Protein AF-A0A848Z0E7-F1 (afdb_monomer_lite)

Foldseek 3Di:
DDPVCVVCVVLCVVVVDPGSDDDDDDPPPDDPVVVD

Secondary structure (DSSP, 8-state):
--HHHHHHHHHHHHHTSSS---PPP-TTT--HHHH-

Sequence (36 aa):
MMLLDRFMEKGRSFLGCKYPIMCGAMTWVSDPNLVS

Radius of gyration: 12.99 Å; chains: 1; bounding box: 23×15×34 Å

Structure (mmCIF, N/CA/C/O backbone):
data_AF-A0A848Z0E7-F1
#
_entry.id   AF-A0A848Z0E7-F1
#
loop_
_atom_site.group_PDB
_atom_site.id
_atom_site.type_symbol
_atom_site.label_atom_id
_atom_site.label_alt_id
_atom_site.label_comp_id
_atom_site.label_asym_id
_atom_site.label_entity_id
_atom_site.label_seq_id
_atom_site.pdbx_PDB_ins_code
_atom_site.Cartn_x
_atom_site.Cartn_y
_atom_site.Cartn_z
_atom_site.occupancy
_atom_site.B_iso_or_equiv
_atom_site.auth_seq_id
_atom_site.auth_comp_id
_atom_site.auth_asym_id
_atom_site.auth_atom_id
_atom_site.pdbx_PDB_model_num
ATOM 1 N N . MET A 1 1 ? -17.137 -2.120 14.730 1.00 66.75 1 MET A N 1
ATOM 2 C CA . MET A 1 1 ? -16.075 -2.315 13.717 1.00 66.75 1 MET A CA 1
ATOM 3 C C . MET A 1 1 ? -16.311 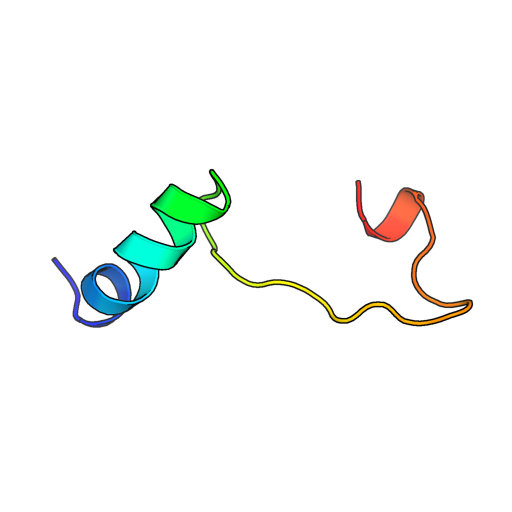-3.654 13.041 1.00 66.75 1 MET A C 1
ATOM 5 O O . MET A 1 1 ? -16.524 -4.626 13.758 1.00 66.75 1 MET A O 1
ATOM 9 N N . MET A 1 2 ? -16.379 -3.708 11.707 1.00 89.06 2 MET A N 1
ATOM 10 C CA . MET A 1 2 ? -16.640 -4.966 10.992 1.00 89.06 2 MET A CA 1
ATOM 11 C C . MET A 1 2 ? -15.399 -5.870 11.033 1.00 89.06 2 MET A C 1
ATOM 13 O O . MET A 1 2 ? -14.281 -5.391 11.227 1.00 89.06 2 MET A O 1
ATOM 17 N N . LEU A 1 3 ? -15.574 -7.182 10.842 1.00 92.06 3 LEU A N 1
ATOM 18 C CA . LEU A 1 3 ? -14.464 -8.145 10.845 1.00 92.06 3 LEU A CA 1
ATOM 19 C C . LEU A 1 3 ? -13.381 -7.785 9.810 1.00 92.06 3 LEU A C 1
ATOM 21 O O . LEU A 1 3 ? -12.191 -7.870 10.103 1.00 92.06 3 LEU A O 1
ATOM 25 N N . LEU A 1 4 ? -13.796 -7.322 8.628 1.00 93.31 4 LEU A N 1
ATOM 26 C CA . LEU A 1 4 ? -12.894 -6.938 7.542 1.00 93.31 4 LEU A CA 1
ATOM 27 C C . LEU A 1 4 ? -11.991 -5.749 7.916 1.00 93.31 4 LEU A C 1
ATOM 29 O O . LEU A 1 4 ? -10.812 -5.738 7.568 1.00 93.31 4 LEU A O 1
ATOM 33 N N . ASP A 1 5 ? -12.510 -4.781 8.679 1.00 93.38 5 ASP A N 1
ATOM 34 C CA . ASP A 1 5 ? -11.731 -3.618 9.117 1.00 93.38 5 ASP A CA 1
ATOM 35 C C . ASP A 1 5 ? -10.578 -4.007 10.039 1.00 93.38 5 ASP A C 1
ATOM 37 O O . ASP A 1 5 ? -9.493 -3.443 9.920 1.00 93.38 5 ASP A O 1
ATOM 41 N N . ARG A 1 6 ? -10.784 -5.007 10.908 1.00 93.94 6 ARG A N 1
ATOM 42 C CA . ARG A 1 6 ? -9.735 -5.512 11.809 1.00 93.94 6 ARG A CA 1
ATOM 43 C C . ARG A 1 6 ? -8.576 -6.138 11.040 1.00 93.94 6 ARG A C 1
ATOM 45 O O . ARG A 1 6 ? -7.426 -5.961 11.419 1.00 93.94 6 ARG A O 1
ATOM 52 N N . PHE A 1 7 ? -8.865 -6.862 9.960 1.00 95.06 7 PHE A N 1
ATOM 53 C CA . PHE A 1 7 ? -7.819 -7.490 9.150 1.00 95.06 7 PHE A CA 1
ATOM 54 C C . PHE A 1 7 ? -7.073 -6.491 8.261 1.00 95.06 7 PHE A C 1
ATOM 56 O O . PHE A 1 7 ? -5.885 -6.668 8.004 1.00 95.06 7 PHE A O 1
ATOM 63 N N . MET A 1 8 ? -7.743 -5.428 7.809 1.00 96.44 8 MET A N 1
ATOM 64 C CA . MET A 1 8 ? -7.137 -4.427 6.928 1.00 96.44 8 MET A CA 1
ATOM 65 C C . MET A 1 8 ? -6.322 -3.357 7.665 1.00 96.44 8 MET A C 1
ATOM 67 O O . MET A 1 8 ? -5.479 -2.721 7.039 1.00 96.44 8 MET A O 1
ATOM 71 N N . GLU A 1 9 ? -6.525 -3.154 8.969 1.00 96.62 9 GLU A N 1
ATOM 72 C CA . GLU A 1 9 ? -5.907 -2.066 9.746 1.00 96.62 9 GLU A CA 1
ATOM 73 C C . GLU A 1 9 ? -4.377 -2.001 9.613 1.00 96.62 9 GLU A C 1
ATOM 75 O O . GLU A 1 9 ? -3.829 -0.955 9.259 1.00 96.62 9 GLU A O 1
ATOM 80 N N . LYS A 1 10 ? -3.683 -3.132 9.793 1.00 96.31 10 LYS A N 1
ATOM 81 C CA . LYS A 1 10 ? -2.220 -3.199 9.651 1.00 96.31 10 LYS A CA 1
ATOM 82 C C . LYS A 1 10 ? -1.761 -2.811 8.243 1.00 96.31 10 LYS A C 1
ATOM 84 O O . LYS A 1 10 ? -0.790 -2.075 8.093 1.00 96.31 10 LYS A O 1
ATOM 89 N N . GLY A 1 11 ? -2.463 -3.291 7.217 1.00 97.31 11 GLY A N 1
ATOM 90 C CA . GLY A 1 11 ? -2.151 -2.977 5.824 1.00 97.31 11 GLY A CA 1
ATOM 91 C C . GLY A 1 11 ? -2.369 -1.499 5.505 1.00 97.31 11 GLY A C 1
ATOM 92 O O . GLY A 1 11 ? -1.522 -0.887 4.863 1.00 97.31 11 GLY A O 1
ATOM 93 N N . ARG A 1 12 ? -3.468 -0.910 6.001 1.00 97.25 12 ARG A N 1
ATOM 94 C CA . ARG A 1 12 ? -3.771 0.523 5.843 1.00 97.25 12 ARG A CA 1
ATOM 95 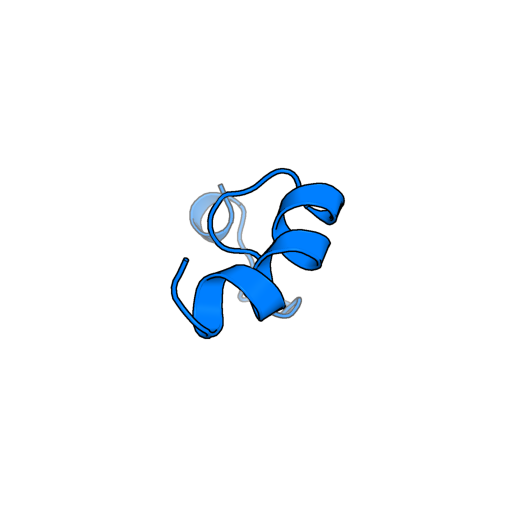C C . ARG A 1 12 ? -2.683 1.384 6.478 1.00 97.25 12 ARG A C 1
ATOM 97 O O . ARG A 1 12 ? -2.202 2.315 5.847 1.00 97.25 12 ARG A O 1
ATOM 104 N N . SER A 1 13 ? -2.263 1.040 7.698 1.00 97.69 13 SER A N 1
ATOM 105 C CA . SER A 1 13 ? -1.192 1.757 8.398 1.00 97.69 13 SER A CA 1
ATOM 106 C C . SER A 1 13 ? 0.167 1.613 7.710 1.00 97.69 13 SER A C 1
ATOM 108 O O . SER A 1 13 ? 0.954 2.550 7.756 1.00 97.69 13 SER A O 1
ATOM 110 N N . PHE A 1 14 ? 0.453 0.463 7.097 1.00 97.81 14 PHE A N 1
ATOM 111 C CA . PHE A 1 14 ? 1.718 0.219 6.402 1.00 97.81 14 PHE A CA 1
ATOM 112 C C . PHE A 1 14 ? 1.793 0.928 5.042 1.00 97.81 14 PHE A C 1
ATOM 114 O O . PHE A 1 14 ? 2.803 1.549 4.734 1.00 97.81 14 PHE A O 1
ATOM 121 N N . LEU A 1 15 ? 0.728 0.849 4.237 1.00 96.50 15 LEU A N 1
ATOM 122 C CA . LEU A 1 15 ? 0.684 1.411 2.879 1.00 96.50 15 LEU A CA 1
ATOM 123 C C . LEU A 1 15 ? 0.189 2.861 2.826 1.00 96.50 15 LEU A C 1
ATOM 125 O O . LEU A 1 15 ? 0.284 3.498 1.782 1.00 96.50 15 LEU A O 1
ATOM 129 N N . GLY A 1 16 ? -0.383 3.377 3.915 1.00 96.94 16 GLY A N 1
ATOM 130 C CA . GLY A 1 16 ? -0.928 4.734 3.968 1.00 96.94 16 GLY A CA 1
ATOM 131 C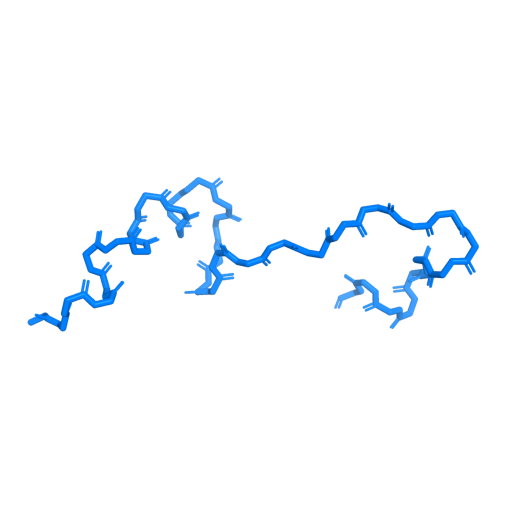 C . GLY A 1 16 ? -2.185 4.938 3.115 1.00 96.94 16 GLY A C 1
ATOM 132 O O . GLY A 1 16 ? -2.465 6.059 2.700 1.00 96.94 16 GLY A O 1
ATOM 133 N N . CYS A 1 17 ? -2.953 3.881 2.832 1.00 95.56 17 CYS A N 1
ATOM 134 C CA . CYS A 1 17 ? -4.126 3.941 1.956 1.00 95.56 17 CYS A CA 1
ATOM 135 C C . CYS A 1 17 ? -5.368 3.282 2.580 1.00 95.56 17 CYS A C 1
ATOM 137 O O . CYS A 1 17 ? -5.282 2.494 3.521 1.00 95.56 17 CYS A O 1
ATOM 139 N N . LYS A 1 18 ? -6.558 3.595 2.047 1.00 94.75 18 LYS A N 1
ATOM 140 C CA . LYS A 1 18 ? -7.842 3.061 2.547 1.00 94.75 18 LYS A CA 1
ATOM 141 C C . LYS A 1 18 ? -8.011 1.564 2.272 1.00 94.75 18 LYS A C 1
ATOM 143 O O . LYS A 1 18 ? -8.562 0.836 3.103 1.00 94.75 18 LYS A O 1
ATOM 148 N N . TYR A 1 19 ? -7.559 1.119 1.105 1.00 95.38 19 TYR A N 1
ATOM 149 C CA . TYR A 1 19 ? -7.680 -0.261 0.652 1.00 95.38 19 TYR A CA 1
ATOM 150 C C . TYR A 1 19 ? -6.278 -0.831 0.476 1.00 95.38 19 TYR A C 1
ATOM 152 O O . TYR A 1 19 ? -5.626 -0.510 -0.515 1.00 95.38 19 TYR A O 1
ATOM 160 N N . PRO A 1 20 ? -5.794 -1.653 1.421 1.00 96.38 20 PRO A N 1
ATOM 161 C CA . PRO A 1 20 ? -4.432 -2.161 1.386 1.00 96.38 20 PRO A CA 1
ATOM 162 C C . PRO A 1 20 ? -4.309 -3.352 0.429 1.00 96.38 20 PRO A C 1
ATOM 164 O O . PRO A 1 20 ? -4.005 -4.472 0.834 1.00 96.38 20 PRO A O 1
ATOM 167 N N . ILE A 1 21 ? -4.617 -3.109 -0.842 1.00 94.44 21 ILE A N 1
ATOM 168 C CA . ILE A 1 21 ? -4.593 -4.076 -1.935 1.00 94.44 21 ILE A CA 1
ATOM 169 C C . ILE A 1 21 ? -3.534 -3.586 -2.917 1.00 94.44 21 ILE A C 1
ATOM 171 O O . ILE A 1 21 ? -3.594 -2.447 -3.370 1.00 94.44 21 ILE A O 1
ATOM 175 N N . MET A 1 22 ? -2.566 -4.441 -3.236 1.00 92.75 22 MET A N 1
ATOM 176 C CA . MET A 1 22 ? -1.517 -4.138 -4.207 1.00 92.75 22 MET A CA 1
ATOM 177 C C . MET A 1 22 ? -1.699 -5.014 -5.443 1.00 92.75 22 MET A C 1
ATOM 179 O O . MET A 1 22 ? -1.919 -6.220 -5.326 1.00 92.75 22 MET A O 1
ATOM 183 N N . CYS A 1 23 ? -1.599 -4.405 -6.624 1.00 89.62 23 CYS A N 1
ATOM 184 C CA . CYS A 1 23 ? -1.460 -5.151 -7.868 1.00 89.62 23 CYS A CA 1
ATOM 185 C C . CYS A 1 23 ? -0.033 -5.717 -7.964 1.00 89.62 23 CYS A C 1
ATOM 187 O O . CYS A 1 23 ? 0.916 -5.110 -7.466 1.00 89.62 23 CYS A O 1
ATOM 189 N N . GLY A 1 24 ? 0.128 -6.879 -8.596 1.00 89.75 24 GLY A N 1
ATOM 190 C CA . GLY A 1 24 ? 1.453 -7.423 -8.888 1.00 89.75 24 GLY A CA 1
ATOM 191 C C . GLY A 1 24 ? 2.190 -6.583 -9.934 1.00 89.75 24 GLY A C 1
ATOM 192 O O . GLY A 1 24 ? 1.567 -5.994 -10.817 1.00 89.75 24 GLY A O 1
ATOM 193 N N . ALA A 1 25 ? 3.522 -6.560 -9.868 1.00 90.31 25 ALA A N 1
ATOM 194 C CA . ALA A 1 25 ? 4.336 -5.983 -10.934 1.00 90.31 25 ALA A CA 1
ATOM 195 C C . ALA A 1 25 ? 4.253 -6.875 -12.184 1.00 90.31 25 ALA A C 1
ATOM 197 O O . ALA A 1 25 ? 4.501 -8.079 -12.107 1.00 90.31 25 ALA A O 1
ATOM 198 N N . MET A 1 26 ? 3.899 -6.290 -13.328 1.00 94.44 26 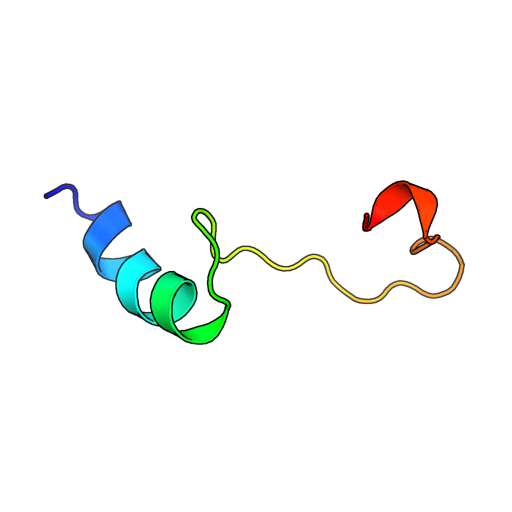MET A N 1
ATOM 199 C CA . MET A 1 26 ? 3.691 -7.022 -14.578 1.00 94.44 26 MET A CA 1
ATOM 200 C C . MET A 1 26 ? 4.441 -6.324 -15.705 1.00 94.44 26 MET A C 1
ATOM 202 O O . MET A 1 26 ? 4.031 -5.261 -16.173 1.00 94.44 26 MET A O 1
ATOM 206 N N . THR A 1 27 ? 5.540 -6.927 -16.160 1.00 93.25 27 THR A N 1
ATOM 207 C CA . THR A 1 27 ? 6.329 -6.383 -17.269 1.00 93.25 27 THR A CA 1
ATOM 208 C C . THR A 1 27 ? 5.422 -6.155 -18.480 1.00 93.25 27 THR A C 1
ATOM 210 O O . THR A 1 27 ? 4.655 -7.043 -18.846 1.00 93.25 27 THR A O 1
ATOM 213 N N . TRP A 1 28 ? 5.510 -4.963 -19.079 1.00 90.25 28 TRP A N 1
ATOM 214 C CA . TRP A 1 28 ? 4.719 -4.504 -20.234 1.00 90.25 28 TRP A CA 1
ATOM 215 C C . TRP A 1 28 ? 3.239 -4.172 -19.991 1.00 90.25 28 TRP A C 1
ATOM 217 O O . TRP A 1 28 ? 2.629 -3.570 -20.867 1.00 90.25 28 TRP A O 1
ATOM 227 N N . VAL A 1 29 ? 2.665 -4.507 -18.831 1.00 89.56 29 VAL A N 1
ATOM 228 C CA . VAL A 1 29 ? 1.261 -4.179 -18.499 1.00 89.56 29 VAL A CA 1
ATOM 229 C C . VAL A 1 29 ? 1.175 -2.980 -17.557 1.00 89.56 29 VAL A C 1
ATOM 231 O O . VAL A 1 29 ? 0.294 -2.138 -17.704 1.00 89.56 29 VAL A O 1
ATOM 234 N N . SER A 1 30 ? 2.087 -2.882 -16.589 1.00 90.00 30 SER A N 1
ATOM 235 C CA . SER A 1 30 ? 2.126 -1.762 -15.649 1.00 90.00 30 SER A CA 1
ATOM 236 C C . SER A 1 30 ? 2.733 -0.512 -16.304 1.00 90.00 30 SER A C 1
ATOM 238 O O . SER A 1 30 ? 3.945 -0.309 -16.250 1.00 90.00 30 SER A O 1
ATOM 240 N N . ASP A 1 31 ? 1.876 0.296 -16.931 1.00 90.50 31 ASP A N 1
ATOM 241 C CA . ASP A 1 31 ? 2.157 1.637 -17.472 1.00 90.50 31 ASP A CA 1
ATOM 242 C C . ASP A 1 31 ? 1.800 2.738 -16.443 1.00 90.50 31 ASP A C 1
ATOM 244 O O . ASP A 1 31 ? 0.874 2.535 -15.650 1.00 90.50 31 ASP A O 1
ATOM 248 N N . PRO A 1 32 ? 2.469 3.912 -16.423 1.00 89.19 32 PRO A N 1
ATOM 249 C CA . PRO A 1 32 ? 2.155 4.985 -15.477 1.00 89.19 32 PRO A CA 1
ATOM 250 C C . PRO A 1 32 ? 0.689 5.430 -15.487 1.00 89.19 32 PRO A C 1
ATOM 252 O O . PRO A 1 32 ? 0.147 5.723 -14.424 1.00 89.19 32 PRO A O 1
ATOM 255 N N . ASN A 1 33 ? 0.012 5.416 -16.640 1.00 89.62 33 ASN A N 1
ATOM 256 C CA . ASN A 1 33 ? -1.406 5.781 -16.720 1.00 89.62 33 ASN A CA 1
ATOM 257 C C . ASN A 1 33 ? -2.322 4.765 -16.016 1.00 89.62 33 ASN A C 1
ATOM 259 O O . ASN A 1 33 ? -3.455 5.098 -15.681 1.00 89.62 33 ASN A O 1
ATOM 263 N N . LEU A 1 34 ? -1.850 3.533 -15.793 1.00 88.50 34 LEU A N 1
ATOM 264 C CA . LEU A 1 34 ? -2.599 2.477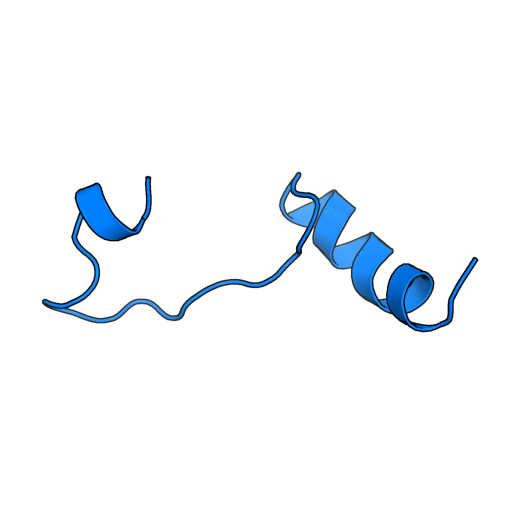 -15.108 1.00 88.50 34 LEU A CA 1
ATOM 265 C C . LEU A 1 34 ? -2.408 2.505 -13.582 1.00 88.50 34 LEU A C 1
ATOM 267 O O . LEU A 1 34 ? -3.283 2.041 -12.855 1.00 88.50 34 LEU A O 1
ATOM 271 N N . VAL A 1 35 ? -1.266 3.001 -13.097 1.00 86.94 35 VAL A N 1
ATOM 272 C CA . VAL A 1 35 ? -0.849 2.895 -11.681 1.00 86.94 35 VAL A CA 1
ATOM 273 C C . VAL A 1 35 ? -0.949 4.233 -10.919 1.00 86.94 35 VAL A C 1
ATOM 275 O O . VAL A 1 35 ? -0.693 4.260 -9.718 1.00 86.94 35 VAL A O 1
ATOM 278 N N . SER A 1 36 ? -1.310 5.328 -11.602 1.00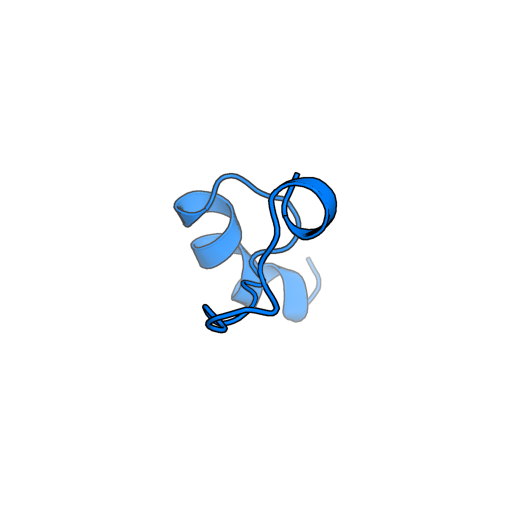 79.31 36 SER A N 1
ATOM 279 C CA . SER A 1 36 ? -1.393 6.691 -11.035 1.00 79.31 36 SER A CA 1
ATOM 280 C C . SER A 1 36 ? -2.436 6.863 -9.928 1.00 79.31 36 SER A C 1
ATOM 282 O O . SER A 1 36 ? -3.522 6.247 -10.020 1.00 79.31 36 SER A O 1
#

pLDDT: mean 92.14, std 5.76, range [66.75, 97.81]